Protein AF-A0A7I8E0R3-F1 (afdb_monomer_lite)

Foldseek 3Di:
DPPPPPDPPLLVVLCVLQVVVVVCVVVVVLVVDDPSNVVSVVVNVVVVVVVVD

Structure (mmCIF, N/CA/C/O backbone):
data_AF-A0A7I8E0R3-F1
#
_entry.id   AF-A0A7I8E0R3-F1
#
loop_
_atom_site.group_PDB
_atom_site.id
_atom_site.type_symbol
_atom_site.label_atom_id
_atom_site.label_alt_id
_atom_site.label_comp_id
_atom_site.label_asym_id
_atom_site.label_entity_id
_atom_site.label_seq_id
_atom_site.pdbx_PDB_ins_code
_atom_site.Cartn_x
_atom_site.Cartn_y
_atom_site.Cartn_z
_atom_site.occupancy
_atom_site.B_iso_or_equiv
_atom_site.auth_seq_id
_atom_site.auth_comp_id
_atom_site.auth_asym_id
_atom_site.auth_atom_id
_atom_site.pdbx_PDB_model_num
ATOM 1 N N . MET A 1 1 ? 2.358 0.175 -27.162 1.00 37.97 1 MET A N 1
ATOM 2 C CA . MET A 1 1 ? 3.444 -0.416 -26.353 1.00 37.97 1 MET A CA 1
ATOM 3 C C . MET A 1 1 ? 3.256 0.082 -24.933 1.00 37.97 1 MET A C 1
ATOM 5 O O . MET A 1 1 ? 3.775 1.136 -24.590 1.00 37.97 1 MET A O 1
ATOM 9 N N . SER A 1 2 ? 2.404 -0.586 -24.156 1.00 46.16 2 SER A N 1
ATOM 10 C CA . SER A 1 2 ? 2.161 -0.221 -22.760 1.00 46.16 2 SER A CA 1
ATOM 11 C C . SER A 1 2 ? 3.455 -0.477 -21.999 1.00 46.16 2 SER A C 1
ATOM 13 O O . SER A 1 2 ? 3.885 -1.624 -21.895 1.00 46.16 2 SER A O 1
ATOM 15 N N . ALA A 1 3 ? 4.139 0.583 -21.573 1.00 50.59 3 ALA A N 1
ATOM 16 C CA . ALA A 1 3 ? 5.331 0.462 -20.754 1.00 50.59 3 ALA A CA 1
ATOM 17 C C . ALA A 1 3 ? 4.916 -0.173 -19.423 1.00 50.59 3 ALA A C 1
ATOM 19 O O . ALA A 1 3 ? 4.418 0.509 -18.532 1.00 50.59 3 ALA A O 1
ATOM 20 N N . TYR A 1 4 ? 5.064 -1.493 -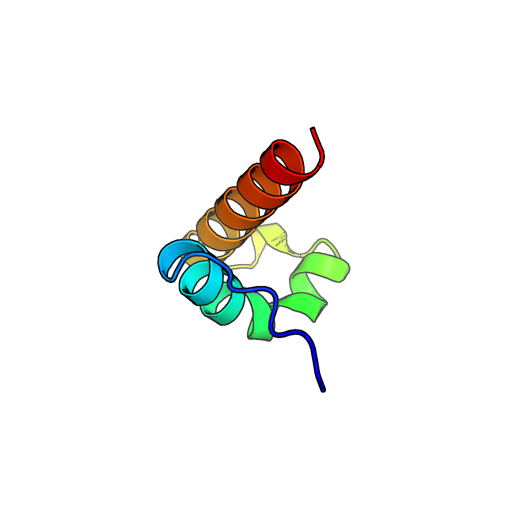19.309 1.00 58.62 4 TYR A N 1
ATOM 21 C CA . TYR A 1 4 ? 5.042 -2.166 -18.021 1.00 58.62 4 TYR A CA 1
ATOM 22 C C . TYR A 1 4 ? 6.225 -1.602 -17.244 1.00 58.62 4 TYR A C 1
ATOM 24 O O . TYR A 1 4 ? 7.373 -1.972 -17.496 1.00 58.62 4 TYR A O 1
ATOM 32 N N . ILE A 1 5 ? 5.956 -0.655 -16.349 1.00 59.47 5 ILE A N 1
ATOM 33 C CA . ILE A 1 5 ? 6.902 -0.293 -15.304 1.00 59.47 5 ILE A CA 1
ATOM 34 C C . ILE A 1 5 ? 7.145 -1.607 -14.560 1.00 59.47 5 ILE A C 1
ATOM 36 O O . ILE A 1 5 ? 6.255 -2.106 -13.876 1.00 59.47 5 ILE A O 1
ATOM 40 N N . LYS A 1 6 ? 8.294 -2.246 -14.806 1.00 65.31 6 LYS A N 1
ATOM 41 C CA . LYS A 1 6 ? 8.672 -3.481 -14.121 1.00 65.31 6 LYS A CA 1
ATOM 42 C C . LYS A 1 6 ? 8.991 -3.105 -12.684 1.00 65.31 6 LYS A C 1
ATOM 44 O O . LYS A 1 6 ? 10.128 -2.769 -12.362 1.00 65.31 6 LYS A O 1
ATOM 49 N N . TYR A 1 7 ? 7.971 -3.130 -11.837 1.00 75.44 7 TYR A N 1
ATOM 50 C CA . TYR A 1 7 ? 8.182 -3.142 -10.405 1.00 75.44 7 TYR A CA 1
ATOM 51 C C . TYR A 1 7 ? 8.941 -4.425 -10.041 1.00 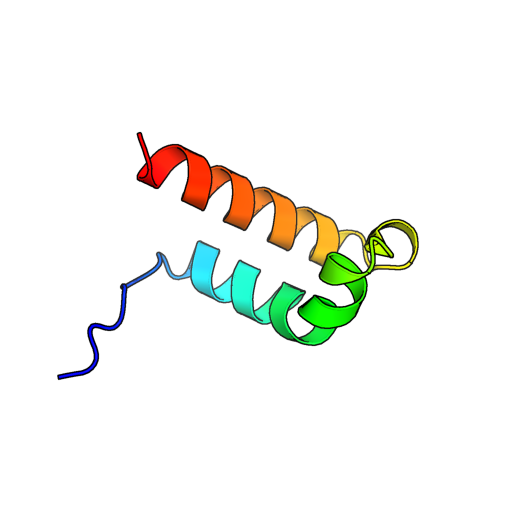75.44 7 TYR A C 1
ATOM 53 O O . TYR A 1 7 ? 8.717 -5.470 -10.663 1.00 75.44 7 TYR A O 1
ATOM 61 N N . PRO A 1 8 ? 9.851 -4.375 -9.056 1.00 85.56 8 PRO A N 1
ATOM 62 C CA . PRO A 1 8 ? 10.373 -5.587 -8.443 1.00 85.56 8 PRO A CA 1
ATOM 63 C C . PRO A 1 8 ? 9.206 -6.482 -8.015 1.00 85.56 8 PRO A C 1
ATOM 65 O O . PRO A 1 8 ? 8.198 -5.967 -7.530 1.00 85.56 8 PRO A O 1
ATOM 68 N N . GLU A 1 9 ? 9.335 -7.805 -8.148 1.00 85.12 9 GLU A N 1
ATOM 69 C CA . GLU A 1 9 ? 8.258 -8.745 -7.786 1.00 85.12 9 GLU A CA 1
ATOM 70 C C . GLU A 1 9 ? 7.747 -8.533 -6.356 1.00 85.12 9 GLU A C 1
ATOM 72 O O . GLU A 1 9 ? 6.564 -8.702 -6.080 1.00 85.12 9 GLU A O 1
ATOM 77 N N . GLU A 1 10 ? 8.630 -8.122 -5.448 1.00 87.06 10 GLU A N 1
ATOM 78 C CA . GLU A 1 10 ? 8.274 -7.796 -4.071 1.00 87.06 10 GLU A CA 1
ATOM 79 C C . GLU A 1 10 ? 7.318 -6.596 -3.977 1.00 87.06 10 GLU A C 1
ATOM 81 O O . GLU A 1 10 ? 6.359 -6.633 -3.209 1.00 87.06 10 GLU A O 1
ATOM 86 N N . ILE A 1 11 ? 7.536 -5.559 -4.789 1.00 89.31 11 ILE A N 1
ATOM 87 C CA . ILE A 1 11 ? 6.675 -4.373 -4.83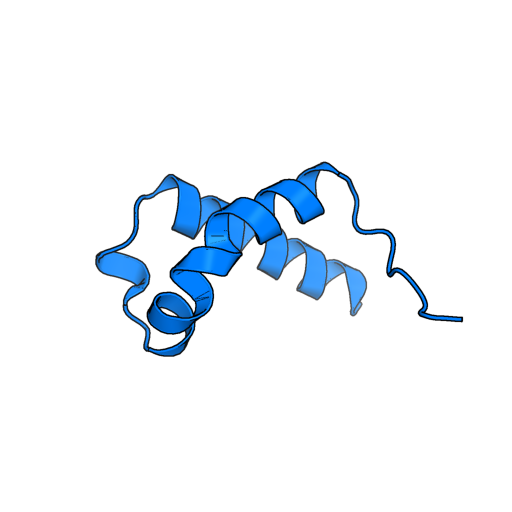7 1.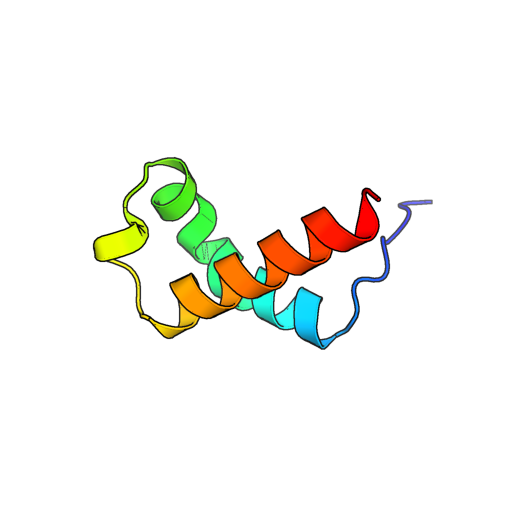00 89.31 11 ILE A CA 1
ATOM 88 C C . ILE A 1 11 ? 5.373 -4.691 -5.559 1.00 89.31 11 ILE A C 1
ATOM 90 O O . ILE A 1 11 ? 4.323 -4.272 -5.088 1.00 89.31 11 ILE A O 1
ATOM 94 N N . GLN A 1 12 ? 5.418 -5.479 -6.637 1.00 88.38 12 GLN A N 1
ATOM 95 C CA . GLN A 1 12 ? 4.206 -5.938 -7.315 1.00 88.38 12 GLN A CA 1
ATOM 96 C C . GLN A 1 12 ? 3.309 -6.732 -6.358 1.00 88.38 12 GLN A C 1
ATOM 98 O O . GLN A 1 12 ? 2.129 -6.429 -6.259 1.00 88.38 12 GLN A O 1
ATOM 103 N N . LYS A 1 13 ? 3.876 -7.655 -5.569 1.00 89.44 13 LYS A N 1
ATOM 104 C CA . LYS A 1 13 ? 3.129 -8.375 -4.524 1.00 89.44 13 LYS A CA 1
ATOM 105 C C . LYS A 1 13 ? 2.551 -7.432 -3.475 1.00 89.44 13 LYS A C 1
ATOM 107 O O . LYS A 1 13 ? 1.415 -7.619 -3.063 1.00 89.44 13 LYS A O 1
ATOM 112 N N . CYS A 1 14 ? 3.307 -6.419 -3.048 1.00 90.88 14 CYS A N 1
ATOM 113 C CA . CYS A 1 14 ? 2.785 -5.420 -2.116 1.00 90.88 14 CYS A CA 1
ATOM 114 C C . CYS A 1 14 ? 1.593 -4.667 -2.722 1.00 90.88 14 CYS A C 1
ATOM 116 O O . CYS A 1 14 ? 0.579 -4.520 -2.049 1.00 90.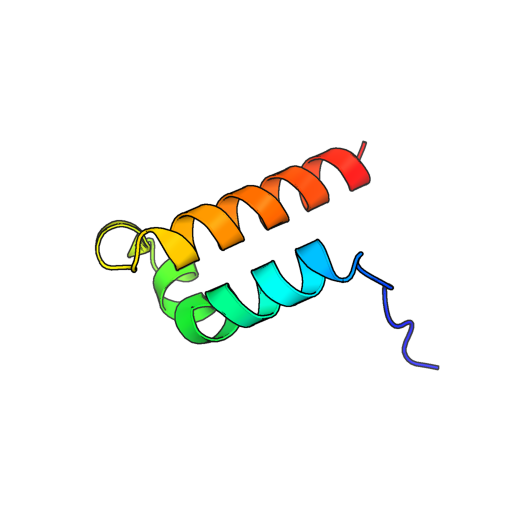88 14 CYS A O 1
ATOM 118 N N . ILE A 1 15 ? 1.701 -4.241 -3.986 1.00 88.62 15 ILE A N 1
ATOM 119 C CA . ILE A 1 15 ? 0.610 -3.609 -4.736 1.00 88.62 15 ILE A CA 1
ATOM 120 C C . ILE A 1 15 ? -0.594 -4.540 -4.780 1.00 88.62 15 ILE A C 1
ATOM 122 O O . ILE A 1 15 ? -1.648 -4.140 -4.315 1.00 88.62 15 ILE A O 1
ATOM 126 N N . ASP A 1 16 ? -0.432 -5.787 -5.215 1.00 90.75 16 ASP A N 1
ATOM 127 C CA . ASP A 1 16 ? -1.531 -6.754 -5.315 1.00 90.75 16 ASP A CA 1
ATOM 128 C C . ASP A 1 16 ? -2.217 -7.018 -3.955 1.00 90.75 16 ASP A C 1
ATOM 130 O O . ASP A 1 16 ? -3.418 -7.281 -3.910 1.00 90.75 16 ASP A O 1
ATOM 134 N N . ILE A 1 17 ? -1.480 -6.916 -2.837 1.00 90.69 17 ILE A N 1
ATOM 135 C CA . ILE A 1 17 ? -2.030 -7.044 -1.477 1.00 90.69 17 ILE A CA 1
ATOM 136 C C . ILE A 1 17 ? -2.919 -5.848 -1.118 1.00 90.69 17 ILE A C 1
ATOM 138 O O . ILE A 1 17 ? -3.999 -6.048 -0.562 1.00 90.69 17 ILE A O 1
ATOM 142 N N . TYR A 1 18 ? -2.480 -4.612 -1.388 1.00 88.06 18 TYR A N 1
ATOM 143 C CA . TYR A 1 18 ? -3.224 -3.415 -0.976 1.00 88.06 18 TYR A CA 1
ATOM 144 C C . TYR A 1 18 ? -4.181 -2.863 -2.038 1.00 88.06 18 TYR A C 1
ATOM 146 O O . TYR A 1 18 ? -5.073 -2.092 -1.690 1.00 88.06 18 TYR A O 1
ATOM 154 N N . ASP A 1 19 ? -4.035 -3.252 -3.304 1.00 88.81 19 ASP A N 1
ATOM 155 C CA . ASP A 1 19 ? -4.882 -2.859 -4.436 1.00 88.81 19 ASP A CA 1
ATOM 156 C C . ASP A 1 19 ? -6.386 -3.068 -4.170 1.00 88.81 19 ASP A C 1
ATOM 158 O O . ASP A 1 19 ? -7.138 -2.095 -4.290 1.00 88.81 19 ASP A O 1
ATOM 162 N N . PRO A 1 20 ? -6.852 -4.239 -3.673 1.00 90.88 20 PRO A N 1
ATOM 163 C CA . PRO A 1 20 ? -8.268 -4.427 -3.339 1.00 90.88 20 PRO A CA 1
ATOM 164 C C . PRO A 1 20 ? -8.753 -3.516 -2.199 1.00 90.88 20 PRO A C 1
ATOM 166 O O . PRO A 1 20 ? -9.946 -3.236 -2.087 1.00 90.88 20 PRO A O 1
ATOM 169 N N . TYR A 1 21 ? -7.834 -3.018 -1.373 1.00 88.94 21 TYR A N 1
ATOM 170 C CA . TYR A 1 21 ? -8.104 -2.087 -0.280 1.00 88.94 21 TYR A CA 1
ATOM 171 C C . TYR A 1 21 ? -7.836 -0.628 -0.675 1.00 88.94 21 TYR A C 1
ATOM 173 O O . TYR A 1 21 ? -7.965 0.270 0.158 1.00 88.94 21 TYR A O 1
ATOM 181 N N . GLY A 1 22 ? -7.508 -0.353 -1.942 1.00 86.56 22 GLY A N 1
ATOM 182 C CA . GLY A 1 22 ? -7.136 0.975 -2.428 1.00 86.56 22 GLY A CA 1
ATOM 183 C C . GLY A 1 22 ? -8.195 2.040 -2.144 1.00 86.56 22 GLY A C 1
ATOM 184 O O . GLY A 1 22 ? -7.856 3.158 -1.760 1.00 86.56 22 GLY A O 1
ATOM 185 N N . SER A 1 23 ? -9.483 1.691 -2.233 1.00 88.56 23 SER A N 1
ATOM 186 C CA . SER A 1 23 ? -10.579 2.600 -1.869 1.00 88.56 23 SER A CA 1
ATOM 187 C C . SER A 1 23 ? -10.600 2.936 -0.375 1.00 88.56 23 SER A C 1
ATOM 189 O O . SER A 1 23 ? -10.819 4.088 -0.013 1.00 88.56 23 SER A O 1
ATOM 191 N N . GLN A 1 24 ? -10.330 1.963 0.497 1.00 89.19 24 GLN A N 1
ATOM 192 C CA . GLN A 1 24 ? -10.278 2.170 1.949 1.00 89.19 24 GLN A CA 1
ATOM 193 C C . GLN A 1 24 ? -9.044 2.988 2.342 1.00 89.19 24 GLN A C 1
ATOM 195 O O . GLN A 1 24 ? -9.146 3.919 3.137 1.00 89.19 24 GLN A O 1
ATOM 200 N N . ILE A 1 25 ? -7.898 2.720 1.712 1.00 87.62 25 ILE A N 1
ATOM 201 C CA . ILE A 1 25 ? -6.669 3.506 1.872 1.00 87.62 25 ILE A CA 1
ATOM 202 C C . ILE A 1 25 ? -6.893 4.958 1.430 1.00 87.62 25 ILE A C 1
ATOM 204 O O . ILE A 1 25 ? -6.518 5.881 2.152 1.00 87.62 25 ILE A O 1
ATOM 208 N N . ALA A 1 26 ? -7.540 5.174 0.279 1.00 84.94 26 ALA A N 1
ATOM 209 C CA . ALA A 1 26 ? -7.863 6.508 -0.230 1.00 84.94 26 ALA A CA 1
ATOM 210 C C . ALA A 1 26 ? -8.839 7.269 0.681 1.00 84.94 26 ALA A C 1
ATOM 212 O O . ALA A 1 26 ? -8.718 8.484 0.830 1.00 84.94 26 ALA A O 1
ATOM 213 N N . ASN A 1 27 ? -9.757 6.553 1.334 1.00 89.56 27 ASN A N 1
ATOM 214 C CA . ASN A 1 27 ? -10.671 7.108 2.332 1.00 89.56 27 ASN A CA 1
ATOM 215 C C . ASN A 1 27 ? -10.015 7.335 3.708 1.00 89.56 27 ASN A C 1
ATOM 217 O O . ASN A 1 27 ? -10.664 7.866 4.607 1.00 89.56 27 ASN A O 1
ATOM 221 N N . GLY A 1 28 ? -8.749 6.944 3.894 1.00 85.50 28 GLY A N 1
ATOM 222 C CA . GLY A 1 28 ? -8.042 7.054 5.170 1.00 85.50 28 GLY A CA 1
ATOM 223 C C . GLY A 1 28 ? -8.440 5.996 6.204 1.00 85.50 28 GLY A C 1
ATOM 224 O O . GLY A 1 28 ? -8.099 6.134 7.372 1.00 85.50 28 GLY A O 1
ATOM 225 N N . GLU A 1 29 ? -9.121 4.922 5.801 1.00 89.38 29 GLU A N 1
ATOM 226 C CA . GLU A 1 29 ? -9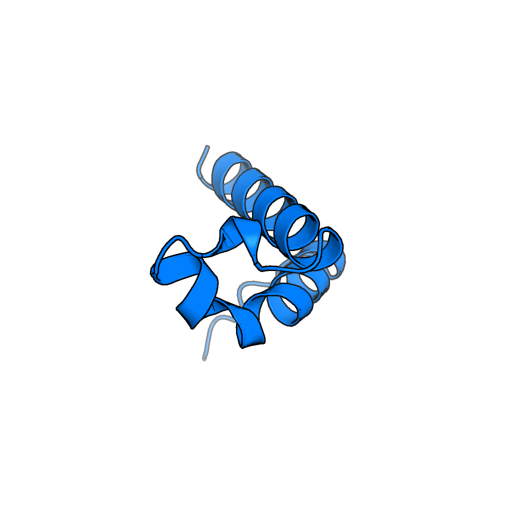.580 3.835 6.679 1.00 89.38 29 GLU A CA 1
ATOM 227 C C . GLU A 1 29 ? -8.478 2.802 6.982 1.00 89.38 29 GLU A C 1
ATOM 229 O O . GLU A 1 29 ? -8.750 1.609 7.102 1.00 89.38 29 GLU A O 1
ATOM 234 N N . LEU A 1 30 ? -7.226 3.253 7.116 1.00 82.94 30 LEU A N 1
ATOM 235 C CA . LEU A 1 30 ? -6.065 2.388 7.353 1.00 82.94 30 LEU A CA 1
ATOM 236 C C . LEU A 1 30 ? -6.203 1.577 8.649 1.00 82.94 30 LEU A C 1
ATOM 238 O O . LEU A 1 30 ? -5.836 0.410 8.664 1.00 82.94 30 LEU A O 1
ATOM 242 N N . ASP A 1 31 ? -6.801 2.144 9.700 1.00 84.19 31 ASP A N 1
ATOM 243 C CA . ASP A 1 31 ? -6.977 1.481 11.003 1.00 84.19 31 ASP A CA 1
ATOM 244 C C . ASP A 1 31 ? -7.925 0.268 10.973 1.00 84.19 31 ASP A C 1
ATOM 246 O O . ASP A 1 31 ? -7.933 -0.543 11.897 1.00 84.19 31 ASP A O 1
ATOM 250 N N . LYS A 1 32 ? -8.750 0.139 9.925 1.00 86.56 32 LYS A N 1
ATOM 251 C CA . LYS A 1 32 ? -9.659 -1.005 9.738 1.00 86.56 32 LYS A CA 1
ATOM 252 C C . LYS A 1 32 ? -9.037 -2.120 8.901 1.00 86.56 32 LYS A C 1
ATOM 254 O O . LYS A 1 32 ? -9.650 -3.178 8.751 1.00 86.56 32 LYS A O 1
ATOM 259 N N . LEU A 1 33 ? -7.864 -1.876 8.320 1.00 87.56 33 LEU A N 1
ATOM 260 C CA . LEU A 1 33 ? -7.206 -2.818 7.431 1.00 87.56 33 LEU A CA 1
ATOM 261 C C . LEU A 1 33 ? -6.379 -3.835 8.215 1.00 87.56 33 LEU A C 1
ATOM 263 O O . LEU A 1 33 ? -5.849 -3.526 9.284 1.00 87.56 33 LEU A O 1
ATOM 267 N N . PRO A 1 34 ? -6.206 -5.048 7.667 1.00 90.56 34 PRO A N 1
ATOM 268 C CA . PRO A 1 34 ? -5.217 -5.978 8.179 1.00 90.56 34 PRO A CA 1
ATOM 269 C C . PRO A 1 34 ? -3.829 -5.330 8.204 1.00 90.56 34 PRO A C 1
ATOM 271 O O . PRO A 1 34 ? -3.439 -4.647 7.255 1.00 90.56 34 PRO A O 1
ATOM 274 N N . GLN A 1 35 ? -3.056 -5.610 9.254 1.00 88.44 35 GLN A N 1
ATOM 275 C CA . GLN A 1 35 ? -1.690 -5.095 9.398 1.00 88.44 35 GLN A CA 1
ATOM 276 C C . GLN A 1 35 ? -0.822 -5.410 8.165 1.00 88.44 35 GLN A C 1
ATOM 278 O O . GLN A 1 35 ? -0.039 -4.573 7.734 1.00 88.44 35 GLN A O 1
ATOM 283 N N . GLU A 1 36 ? -1.029 -6.577 7.547 1.00 89.12 36 GLU A N 1
ATOM 284 C CA . GLU A 1 36 ? -0.354 -7.000 6.314 1.00 89.12 36 GLU A CA 1
ATOM 285 C C . GLU A 1 36 ? -0.574 -6.027 5.142 1.00 89.12 36 GLU A C 1
ATOM 287 O O . GLU A 1 36 ? 0.355 -5.728 4.395 1.00 89.12 36 GLU A O 1
ATOM 292 N N . VAL A 1 37 ? -1.782 -5.472 5.014 1.00 90.12 37 VAL A N 1
ATOM 293 C CA . VAL A 1 37 ? -2.137 -4.505 3.965 1.00 90.12 37 VAL A CA 1
ATOM 294 C C . VAL A 1 37 ? -1.477 -3.155 4.226 1.00 90.12 37 VAL A C 1
ATOM 296 O O . VAL A 1 37 ? -0.950 -2.530 3.305 1.00 90.12 37 VAL A O 1
ATOM 299 N N . ILE A 1 38 ? -1.471 -2.716 5.486 1.00 90.69 38 ILE A N 1
ATOM 300 C CA . ILE A 1 38 ? -0.829 -1.465 5.911 1.00 90.69 38 ILE A CA 1
ATOM 301 C C . ILE A 1 38 ? 0.683 -1.544 5.674 1.00 90.69 38 ILE A C 1
ATOM 303 O O . ILE A 1 38 ? 1.279 -0.610 5.131 1.00 90.69 38 ILE A O 1
ATOM 307 N N . ASP A 1 39 ? 1.301 -2.667 6.036 1.00 91.50 39 ASP A N 1
ATOM 308 C CA . ASP A 1 39 ? 2.728 -2.909 5.842 1.00 91.50 39 ASP A CA 1
ATOM 309 C C . ASP A 1 39 ? 3.083 -2.972 4.350 1.00 91.50 39 ASP A C 1
ATOM 311 O O . ASP A 1 39 ? 4.039 -2.317 3.924 1.00 91.50 39 ASP A O 1
ATOM 315 N N . ALA A 1 40 ? 2.286 -3.672 3.535 1.00 92.06 40 ALA A N 1
ATOM 316 C CA . ALA A 1 40 ? 2.451 -3.721 2.082 1.00 92.06 40 ALA A CA 1
ATOM 317 C C . ALA A 1 40 ? 2.342 -2.325 1.442 1.00 92.06 40 ALA A C 1
ATOM 319 O O . ALA A 1 40 ? 3.205 -1.931 0.651 1.00 92.06 40 ALA A O 1
ATOM 320 N N . TYR A 1 41 ? 1.333 -1.541 1.831 1.00 90.62 41 TYR A N 1
ATOM 321 C CA . TYR A 1 41 ? 1.153 -0.167 1.363 1.00 90.62 41 TYR A CA 1
ATOM 322 C C . TYR A 1 41 ? 2.331 0.731 1.753 1.00 90.62 41 TYR A C 1
ATOM 324 O O . TYR A 1 41 ? 2.882 1.434 0.904 1.00 90.62 41 TYR A O 1
ATOM 332 N N . ASN A 1 42 ? 2.778 0.680 3.011 1.00 90.56 42 ASN A N 1
ATOM 333 C CA . ASN A 1 42 ? 3.925 1.458 3.479 1.00 90.56 42 ASN A CA 1
ATOM 334 C C . ASN A 1 42 ? 5.221 1.070 2.757 1.00 90.56 42 ASN A C 1
ATOM 336 O O . ASN A 1 42 ? 6.011 1.948 2.398 1.00 90.56 42 ASN A O 1
ATOM 340 N N . LYS A 1 43 ? 5.432 -0.226 2.501 1.00 91.38 43 LYS A N 1
ATOM 341 C CA . LYS A 1 43 ? 6.610 -0.739 1.793 1.00 91.38 43 LYS A CA 1
ATOM 342 C C . LYS A 1 43 ? 6.642 -0.277 0.338 1.00 91.38 43 LYS A C 1
ATOM 344 O O . LYS A 1 43 ? 7.656 0.259 -0.109 1.00 91.38 43 LYS A O 1
ATOM 349 N N . ALA A 1 44 ? 5.519 -0.394 -0.370 1.00 89.75 44 ALA A N 1
ATOM 350 C CA . ALA A 1 44 ? 5.391 0.111 -1.732 1.00 89.75 44 ALA A CA 1
ATOM 351 C C . ALA A 1 44 ? 5.544 1.636 -1.787 1.00 89.75 44 ALA A C 1
ATOM 353 O O . ALA A 1 44 ? 6.314 2.149 -2.596 1.00 89.75 44 ALA A O 1
ATOM 354 N N . LYS A 1 45 ? 4.885 2.374 -0.885 1.00 88.44 45 LYS A N 1
ATOM 355 C CA . LYS A 1 45 ? 4.985 3.838 -0.783 1.00 88.44 45 LYS A CA 1
ATOM 356 C C . LYS A 1 45 ? 6.423 4.304 -0.552 1.00 88.44 45 LYS A C 1
ATOM 358 O O . LYS A 1 45 ? 6.854 5.261 -1.194 1.00 88.44 45 LYS A O 1
ATOM 363 N N . LYS A 1 46 ? 7.169 3.634 0.333 1.00 90.81 46 LYS A N 1
ATOM 364 C CA . LYS A 1 46 ? 8.588 3.925 0.571 1.00 90.81 46 LYS A CA 1
ATOM 365 C C . LYS A 1 46 ? 9.418 3.694 -0.691 1.00 90.81 46 LYS A C 1
ATOM 367 O O . LYS A 1 46 ? 10.196 4.565 -1.059 1.00 90.81 46 LYS A O 1
ATOM 372 N N . TRP A 1 47 ? 9.194 2.583 -1.389 1.00 89.19 47 TRP A N 1
ATOM 373 C CA . TRP A 1 47 ? 9.884 2.300 -2.645 1.00 89.19 47 TRP A CA 1
ATOM 374 C C . TRP A 1 47 ? 9.581 3.355 -3.721 1.00 89.19 47 TRP A C 1
ATOM 376 O O . TRP A 1 47 ? 10.499 3.878 -4.343 1.00 89.19 47 TRP A O 1
ATOM 386 N N . PHE A 1 48 ? 8.314 3.752 -3.894 1.00 84.94 48 PHE A N 1
ATOM 387 C CA . PHE A 1 48 ? 7.939 4.834 -4.816 1.00 84.94 48 PHE A CA 1
ATOM 388 C C . PHE A 1 48 ? 8.603 6.172 -4.468 1.00 84.94 48 PHE A C 1
ATOM 390 O O . PHE A 1 48 ? 8.904 6.954 -5.370 1.00 84.94 48 PHE A O 1
ATOM 397 N N . TRP A 1 49 ? 8.811 6.447 -3.178 1.00 86.81 49 TRP A N 1
ATOM 398 C CA . TRP A 1 49 ? 9.530 7.632 -2.716 1.00 86.81 49 TRP A CA 1
ATOM 399 C C . TRP A 1 49 ? 11.023 7.566 -3.061 1.00 86.81 49 TRP A C 1
ATOM 401 O O . TRP A 1 49 ? 11.560 8.533 -3.589 1.00 86.81 49 TRP A O 1
ATOM 411 N N . GLU A 1 50 ? 11.669 6.419 -2.832 1.00 87.19 50 GLU A N 1
ATOM 412 C CA . GLU A 1 50 ? 13.084 6.190 -3.161 1.00 87.19 50 GLU A CA 1
ATOM 413 C C . GLU A 1 50 ? 13.354 6.220 -4.674 1.00 87.19 50 GLU A C 1
ATOM 415 O O . GLU A 1 50 ? 14.398 6.699 -5.093 1.00 87.19 50 GLU A O 1
ATOM 420 N N . GLN A 1 51 ? 12.419 5.755 -5.510 1.00 79.12 51 GLN A N 1
ATOM 421 C CA . GLN A 1 51 ? 12.565 5.788 -6.975 1.00 79.12 51 GLN A CA 1
ATOM 422 C C . GLN A 1 51 ? 12.349 7.172 -7.599 1.00 79.12 51 GLN A C 1
ATOM 424 O O . GLN A 1 51 ? 12.711 7.386 -8.753 1.00 79.12 51 GLN A O 1
ATOM 429 N N . LYS A 1 52 ? 11.692 8.095 -6.886 1.00 64.94 52 LYS A N 1
ATOM 430 C CA . LYS A 1 52 ? 11.481 9.478 -7.346 1.00 64.94 52 LYS A CA 1
ATOM 431 C C . LYS A 1 52 ? 12.628 10.421 -6.963 1.00 64.94 52 LYS A C 1
ATOM 433 O O . LYS A 1 52 ? 12.534 11.610 -7.275 1.00 64.94 52 LYS A O 1
ATOM 438 N N . GLN A 1 53 ? 13.650 9.909 -6.281 1.00 51.91 53 GLN A N 1
ATOM 439 C CA . GLN A 1 53 ? 14.881 10.620 -5.944 1.00 51.91 53 GLN A CA 1
ATOM 440 C C . GLN A 1 53 ? 15.947 10.395 -7.017 1.00 51.91 53 GLN A C 1
ATOM 442 O O . GLN A 1 53 ? 16.688 11.365 -7.288 1.00 51.91 53 GLN A O 1
#

pLDDT: mean 82.96, std 12.87, range [37.97, 92.06]

Organism: NCBI:txid1982626

Radius of gyration: 11.84 Å; chains: 1; bounding box: 26×19×37 Å

Secondary structure (DSSP, 8-state):
--------HHHHHHHHHHGGGHHHHHTT-GGGS-HHHHHHHHHHHHHHHHHT-

Sequence (53 aa):
MSAYIKYPEEIQKCIDIYDPYGSQIANGELDKLPQEVIDAYNKAKKWFWEQKQ